Protein AF-A0A8I1UR76-F1 (afdb_monomer_lite)

Foldseek 3Di:
DDDDDDDDDPPDDPPVVVCVVVVVVVVCPPVVDPPCPQPVQDQDPVQLVVLLVQLLVQLQVLLVVCVVPVVSLVPPNLVVLLVSLLSSLLSRCLVSLRDLVSSLVSLLVSQLNSQLNSVVVNVVVVSDDPVCSVVSSVSRSNSSSVSSNVSNVNNVVVVVD

pLDDT: mean 79.02, std 16.67, range [37.94, 95.62]

Secondary structure (DSSP, 8-state):
-------------TTHHHHHHHHHHTT-TTSS------------HHHHHHHHHHHHHHHHHHHHHHHH-HHHHHHHHHHHHHHHHHHHHHHHHHHH---HHHHHHHHHHHHHHHHHHHHHHHHHTTSS-THHHHHHHHHHHHHHHHHHHHHHHHHHHTTT-

Sequence (161 aa):
MAASLAPQRLTGLPVLQRLHPIACDLRNPYRLRRPQLNPVRFINRKTLERATIVGVVLQIAMVIAGHFIPWVAEHVFMFGGMMISATAGYLYAMDSGPGFGIAALGGAIAGGTCALIGIALSVIMRDVPEIVLVFGTVISTVTGAIGGLFGQMAANMRRMG

Structure (mmCIF, N/CA/C/O backbone):
data_AF-A0A8I1UR76-F1
#
_entry.id   AF-A0A8I1UR76-F1
#
loop_
_atom_site.group_PDB
_atom_site.id
_atom_site.type_symbol
_atom_site.label_atom_id
_atom_site.label_alt_id
_atom_site.label_comp_id
_atom_site.label_asym_id
_atom_site.label_entity_id
_atom_site.label_seq_id
_atom_site.pdbx_PDB_ins_code
_atom_site.Cartn_x
_atom_site.Cartn_y
_atom_site.Cartn_z
_atom_site.occupancy
_atom_site.B_iso_or_equiv
_atom_site.auth_seq_id
_atom_site.auth_comp_id
_atom_site.auth_asym_id
_atom_site.auth_atom_id
_atom_site.pdbx_PDB_model_num
ATOM 1 N N . MET A 1 1 ? -62.353 4.563 70.901 1.00 44.47 1 MET A N 1
ATOM 2 C CA . MET A 1 1 ? -61.883 4.194 69.547 1.00 44.47 1 MET A CA 1
ATOM 3 C C . MET A 1 1 ? -62.012 5.431 68.676 1.00 44.47 1 MET A C 1
ATOM 5 O O . MET A 1 1 ? -63.121 5.900 68.475 1.00 44.47 1 MET A O 1
ATOM 9 N N . ALA A 1 2 ? -60.879 6.047 68.340 1.00 37.94 2 ALA A N 1
ATOM 10 C CA . ALA A 1 2 ? -60.790 7.389 67.771 1.00 37.94 2 ALA A CA 1
ATOM 11 C C . ALA A 1 2 ? -61.130 7.426 66.271 1.00 37.94 2 ALA A C 1
ATOM 13 O O . ALA A 1 2 ? -60.698 6.562 65.512 1.00 37.94 2 ALA A O 1
ATOM 14 N N . ALA A 1 3 ? -61.865 8.462 65.869 1.00 45.47 3 ALA A N 1
ATOM 15 C CA . ALA A 1 3 ? -61.992 8.923 64.492 1.00 45.47 3 ALA A CA 1
ATOM 16 C C . ALA A 1 3 ? -60.752 9.750 64.105 1.00 45.47 3 ALA A C 1
ATOM 18 O O . ALA A 1 3 ? -60.309 10.556 64.920 1.00 45.47 3 ALA A O 1
ATOM 19 N N . SER A 1 4 ? -60.217 9.602 62.886 1.00 39.72 4 SER A N 1
ATOM 20 C CA . SER A 1 4 ? -59.316 10.607 62.293 1.00 39.72 4 SER A CA 1
ATOM 21 C C . SER A 1 4 ? -59.081 10.390 60.787 1.00 39.72 4 SER A C 1
ATOM 23 O O . SER A 1 4 ? -58.414 9.444 60.386 1.00 39.72 4 SER A O 1
ATOM 25 N N . LEU A 1 5 ? -59.700 11.269 59.990 1.00 41.41 5 LEU A N 1
ATOM 26 C CA . LEU A 1 5 ? -59.129 12.091 58.905 1.00 41.41 5 LEU A CA 1
ATOM 27 C C . LEU A 1 5 ? -58.259 11.446 57.795 1.00 41.41 5 LEU A C 1
ATOM 29 O O . LEU A 1 5 ? -57.221 10.839 58.026 1.00 41.41 5 LEU A O 1
ATOM 33 N N . ALA A 1 6 ? -58.679 11.718 56.552 1.00 47.66 6 ALA A N 1
ATOM 34 C CA . ALA A 1 6 ? -57.985 11.485 55.279 1.00 47.66 6 ALA A CA 1
ATOM 35 C C . ALA A 1 6 ? -56.571 12.123 55.197 1.00 47.66 6 ALA A C 1
ATOM 37 O O . ALA A 1 6 ? -56.209 12.938 56.045 1.00 47.66 6 ALA A O 1
ATOM 38 N N . PRO A 1 7 ? -55.814 11.886 54.104 1.00 49.75 7 PRO A N 1
ATOM 39 C CA . PRO A 1 7 ? -55.888 12.913 53.064 1.00 49.75 7 PRO A CA 1
ATOM 40 C C . PRO A 1 7 ? -55.886 12.391 51.619 1.00 49.75 7 PRO A C 1
ATOM 42 O O . PRO A 1 7 ? -55.089 11.559 51.198 1.00 49.75 7 PRO A O 1
ATOM 45 N N . GLN A 1 8 ? -56.818 12.964 50.861 1.00 47.47 8 GLN A N 1
ATOM 46 C CA . GLN A 1 8 ? -56.614 13.588 49.556 1.00 47.47 8 GLN A CA 1
ATOM 47 C C . GLN A 1 8 ? -55.429 13.100 48.708 1.00 47.47 8 GLN A C 1
ATOM 49 O O . GLN A 1 8 ? -54.294 13.555 48.809 1.00 47.47 8 GLN A O 1
ATOM 54 N N . ARG A 1 9 ? -55.799 12.243 47.760 1.00 45.88 9 ARG A N 1
ATOM 55 C CA . ARG A 1 9 ? -55.305 12.164 46.384 1.00 45.88 9 ARG A CA 1
ATOM 56 C C . ARG A 1 9 ? -54.696 13.505 45.916 1.00 45.88 9 ARG A C 1
ATOM 58 O O . ARG A 1 9 ? -55.433 14.388 45.485 1.00 45.88 9 ARG A O 1
ATOM 65 N N . LEU A 1 10 ? -53.365 13.643 45.975 1.00 45.91 10 LEU A N 1
ATOM 66 C CA . LEU A 1 10 ? -52.646 14.735 45.311 1.00 45.91 10 LEU A CA 1
ATOM 67 C C . LEU A 1 10 ? -52.762 14.543 43.793 1.00 45.91 10 LEU A C 1
ATOM 69 O O . LEU A 1 10 ? -51.964 13.878 43.136 1.00 45.91 10 LEU A O 1
ATOM 73 N N . 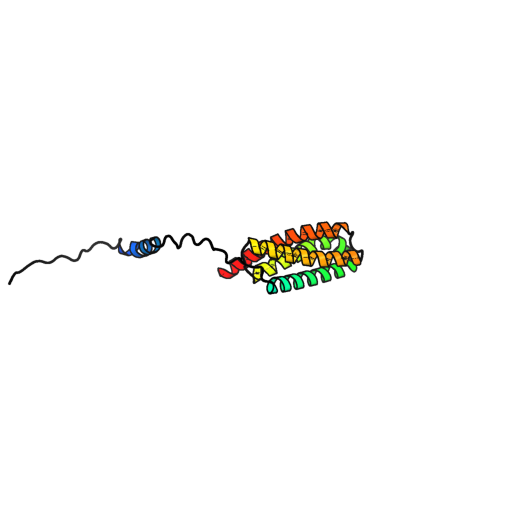THR A 1 11 ? -53.819 15.123 43.244 1.00 52.59 11 THR A N 1
ATOM 74 C CA . THR A 1 11 ? -53.947 15.491 41.842 1.00 52.59 11 THR A CA 1
ATOM 75 C C . THR A 1 11 ? -52.976 16.624 41.552 1.00 52.59 11 THR A C 1
ATOM 77 O O . THR A 1 11 ? -53.226 17.775 41.893 1.00 52.59 11 THR A O 1
ATOM 80 N N . GLY A 1 12 ? -51.861 16.283 40.920 1.00 52.41 12 GLY A N 1
ATOM 81 C CA . GLY A 1 12 ? -50.905 17.253 40.410 1.00 52.41 12 GLY A CA 1
ATOM 82 C C . GLY A 1 12 ? -49.510 16.683 40.507 1.00 52.41 12 GLY A C 1
ATOM 83 O O . GLY A 1 12 ? -48.961 16.688 41.595 1.00 52.41 12 GLY A O 1
ATOM 84 N N . LEU A 1 13 ? -48.999 16.152 39.390 1.00 49.69 13 LEU A N 1
ATOM 85 C CA . LEU A 1 13 ? -47.587 16.146 38.966 1.00 49.69 13 LEU A CA 1
ATOM 86 C C . LEU A 1 13 ? -47.394 15.216 37.738 1.00 49.69 13 LEU A C 1
ATOM 88 O O . LEU A 1 13 ? -46.645 14.244 37.804 1.00 49.69 13 LEU A O 1
ATOM 92 N N . PRO A 1 14 ? -47.989 15.508 36.560 1.00 50.44 14 PRO A N 1
ATOM 93 C CA . PRO A 1 14 ? -47.593 14.824 35.322 1.00 50.44 14 PRO A CA 1
ATOM 94 C C . PRO A 1 14 ? -46.171 15.204 34.848 1.00 50.44 14 PRO A C 1
ATOM 96 O O . PRO A 1 14 ? -45.675 14.647 33.870 1.00 50.44 14 PRO A O 1
ATOM 99 N N . VAL A 1 15 ? -45.495 16.142 35.530 1.00 53.81 15 VAL A N 1
ATOM 100 C CA . VAL A 1 15 ? -44.133 16.595 35.196 1.00 53.81 15 VAL A CA 1
ATOM 101 C C . VAL A 1 15 ? -43.055 15.693 35.813 1.00 53.81 15 VAL A C 1
ATOM 103 O O . VAL A 1 15 ? -42.100 15.343 35.122 1.00 53.81 15 VAL A O 1
ATOM 106 N N . LEU A 1 16 ? -43.212 15.225 37.059 1.00 48.78 16 LEU A N 1
ATOM 107 C CA . LEU A 1 16 ? -42.185 14.390 37.709 1.00 48.78 16 LEU A CA 1
ATOM 108 C C . LEU A 1 16 ? -42.071 12.979 37.114 1.00 48.78 16 LEU A C 1
ATOM 110 O O . LEU A 1 16 ? -41.000 12.378 37.168 1.00 48.78 16 LEU A O 1
ATOM 114 N N . GLN A 1 17 ? -43.120 12.476 36.459 1.00 53.69 17 GLN A N 1
ATOM 115 C CA . GLN A 1 17 ? -43.070 11.179 35.778 1.00 53.69 17 GLN A CA 1
ATOM 116 C C . GLN A 1 17 ? -42.289 11.228 34.449 1.00 53.69 17 GLN A C 1
ATOM 118 O O . GLN A 1 17 ? -41.770 10.204 34.010 1.00 53.69 17 GLN A O 1
ATOM 123 N N . ARG A 1 18 ? -42.130 12.415 33.835 1.00 53.31 18 ARG A N 1
ATOM 124 C CA . ARG A 1 18 ? -41.288 12.614 32.634 1.00 53.31 18 ARG A CA 1
ATOM 125 C C . ARG A 1 18 ? -39.802 12.794 32.939 1.00 53.31 18 ARG A C 1
ATOM 127 O O . ARG A 1 18 ? -38.984 12.595 32.048 1.00 53.31 18 ARG A O 1
ATOM 134 N N . LEU A 1 19 ? -39.444 13.160 34.170 1.00 51.91 19 LEU A N 1
ATOM 135 C CA . LEU A 1 19 ? -38.050 13.377 34.582 1.00 51.91 19 LEU A CA 1
ATOM 136 C C . LEU A 1 19 ? -37.364 12.110 35.109 1.00 51.91 19 LEU A C 1
ATOM 138 O O . LEU A 1 19 ? -36.136 12.046 35.130 1.00 51.91 19 LEU A O 1
ATOM 142 N N . HIS A 1 20 ? -38.129 11.081 35.477 1.00 52.53 20 HIS A N 1
ATOM 143 C CA . HIS A 1 20 ? -37.582 9.818 35.970 1.00 52.53 20 HIS A CA 1
ATOM 144 C C . HIS A 1 20 ? -36.624 9.091 34.998 1.00 52.53 20 HIS A C 1
ATOM 146 O O . HIS A 1 20 ? -35.592 8.610 35.470 1.00 52.53 20 HIS A O 1
ATOM 152 N N . PRO A 1 21 ? -36.867 9.024 33.668 1.00 55.22 21 PRO A N 1
ATOM 153 C CA . PRO A 1 21 ? -35.905 8.397 32.758 1.00 55.22 21 PRO A CA 1
ATOM 154 C C . PRO A 1 21 ? -34.610 9.213 32.604 1.00 55.22 21 PRO A C 1
ATOM 156 O O . PRO A 1 21 ? -33.546 8.626 32.443 1.00 55.22 21 PRO A O 1
ATOM 159 N N . ILE A 1 22 ? -34.672 10.545 32.724 1.00 54.19 22 ILE A N 1
ATOM 160 C CA . ILE A 1 22 ? -33.512 11.440 32.549 1.00 54.19 22 ILE A CA 1
ATOM 161 C C . ILE A 1 22 ? -32.622 11.438 33.803 1.00 54.19 22 ILE A C 1
ATOM 163 O O . ILE A 1 22 ? -31.398 11.378 33.713 1.00 54.19 22 ILE A O 1
ATOM 167 N N . ALA A 1 23 ? -33.221 11.432 34.997 1.00 53.09 23 ALA A N 1
ATOM 168 C CA . ALA A 1 23 ? -32.473 11.370 36.253 1.00 53.09 23 ALA A CA 1
ATOM 169 C C . ALA A 1 23 ? -31.790 10.007 36.476 1.00 53.09 23 ALA A C 1
ATOM 171 O O . ALA A 1 23 ? -30.752 9.929 37.136 1.00 53.09 23 ALA A O 1
ATOM 172 N N . CYS A 1 24 ? -32.354 8.928 35.920 1.00 55.16 24 CYS A N 1
ATOM 173 C CA . CYS A 1 24 ? -31.757 7.596 36.009 1.00 55.16 24 CYS A CA 1
ATOM 174 C C . CYS A 1 24 ? -30.525 7.442 35.099 1.00 55.16 24 CYS A C 1
ATOM 176 O O . CYS A 1 24 ? -29.634 6.655 35.417 1.00 55.16 24 CYS A O 1
ATOM 178 N N . ASP A 1 25 ? -30.446 8.223 34.018 1.00 55.41 25 ASP A N 1
ATOM 179 C CA . ASP A 1 25 ? -29.313 8.231 33.086 1.00 55.41 25 ASP A CA 1
ATOM 180 C C . ASP A 1 25 ? -28.109 9.024 33.636 1.00 55.41 25 ASP A C 1
ATOM 182 O O . ASP A 1 25 ? -26.956 8.611 33.512 1.00 55.41 25 ASP A O 1
ATOM 186 N N . LEU A 1 26 ? -28.363 10.103 34.385 1.00 57.47 26 LEU A N 1
ATOM 187 C CA . LEU A 1 26 ? -27.318 10.953 34.980 1.00 57.47 26 LEU A CA 1
ATOM 188 C C . LEU A 1 26 ? -26.643 10.367 36.235 1.00 57.47 26 LEU A C 1
ATOM 190 O O . LEU A 1 26 ? -25.658 10.920 36.721 1.00 57.47 26 LEU A O 1
ATOM 194 N N . ARG A 1 27 ? -27.126 9.236 36.765 1.00 63.75 27 ARG A N 1
ATOM 195 C CA . ARG A 1 27 ? -26.538 8.580 37.950 1.00 63.75 27 ARG A CA 1
ATOM 196 C C . ARG A 1 27 ? -25.247 7.815 37.636 1.00 63.75 27 ARG A C 1
ATOM 198 O O . ARG A 1 27 ? -24.541 7.416 38.559 1.00 63.75 27 ARG A O 1
ATOM 205 N N . ASN A 1 28 ? -24.919 7.597 36.362 1.00 55.81 28 ASN A N 1
ATOM 206 C CA . ASN A 1 28 ? -23.727 6.849 35.975 1.00 55.81 28 ASN A CA 1
ATOM 207 C C . ASN A 1 28 ? -22.682 7.741 35.276 1.00 55.81 28 ASN A C 1
ATOM 209 O O . ASN A 1 28 ? -22.589 7.726 34.045 1.00 55.81 28 ASN A O 1
ATOM 213 N N . PRO A 1 29 ? -21.830 8.461 36.034 1.00 56.12 29 PRO A N 1
ATOM 214 C CA . PRO A 1 29 ? -20.737 9.249 35.461 1.00 56.12 29 PRO A CA 1
ATOM 215 C C . PRO A 1 29 ? -19.704 8.396 34.696 1.00 56.12 29 PRO A C 1
ATOM 217 O O . PRO A 1 29 ? -18.866 8.942 33.983 1.00 56.12 29 PRO A O 1
ATOM 220 N N . TYR A 1 30 ? -19.779 7.060 34.769 1.00 54.72 30 TYR A N 1
ATOM 221 C CA . TYR A 1 30 ? -18.902 6.147 34.031 1.00 54.72 30 TYR A CA 1
ATOM 222 C C . TYR A 1 30 ? -19.390 5.807 32.611 1.00 54.72 30 TYR A C 1
ATOM 224 O O . TYR A 1 30 ? -18.638 5.196 31.849 1.00 54.72 30 TYR A O 1
ATOM 232 N N . ARG A 1 31 ? -20.612 6.195 32.200 1.00 57.00 31 ARG A N 1
ATOM 233 C CA . ARG A 1 31 ? -21.073 5.998 30.804 1.00 57.00 31 ARG A CA 1
ATOM 234 C C . ARG A 1 31 ? -20.479 7.001 29.816 1.00 57.00 31 ARG A C 1
ATOM 236 O O . ARG A 1 31 ? -20.313 6.655 28.652 1.00 57.00 31 ARG A O 1
ATOM 243 N N . LEU A 1 32 ? -20.127 8.205 30.264 1.00 61.06 32 LEU A N 1
ATOM 244 C CA . LEU A 1 32 ? -19.668 9.289 29.381 1.00 61.06 32 LEU A CA 1
ATOM 245 C C . LEU A 1 32 ? -18.160 9.267 29.098 1.00 61.06 32 LEU A C 1
ATOM 247 O O . LEU A 1 32 ? -17.668 10.030 28.271 1.00 61.06 32 LEU A O 1
ATOM 251 N N . ARG A 1 33 ? -17.407 8.385 29.760 1.00 59.81 33 ARG A N 1
ATOM 252 C CA . ARG A 1 33 ? -15.962 8.273 29.565 1.00 59.81 33 ARG A CA 1
ATOM 253 C C . ARG A 1 33 ? -15.497 6.856 29.858 1.00 59.81 33 ARG A C 1
ATOM 255 O O . ARG A 1 33 ? -14.758 6.619 30.806 1.00 59.81 33 ARG A O 1
ATOM 262 N N . ARG A 1 34 ? -15.874 5.902 29.006 1.00 48.28 34 ARG A N 1
ATOM 263 C CA . ARG A 1 34 ? -14.898 4.857 28.704 1.00 48.28 34 ARG A CA 1
ATOM 264 C C . ARG A 1 34 ? -13.917 5.505 27.732 1.00 48.28 34 ARG A C 1
ATOM 266 O O . ARG A 1 34 ? -14.247 5.582 26.548 1.00 48.28 34 ARG A O 1
ATOM 273 N N . PRO A 1 35 ? -12.721 5.967 28.155 1.00 52.41 35 PRO A N 1
ATOM 274 C CA . PRO A 1 35 ? -11.630 5.812 27.218 1.00 52.41 35 PRO A CA 1
ATOM 275 C C . PRO A 1 35 ? -11.683 4.322 26.888 1.00 52.41 35 PRO A C 1
ATOM 277 O O . PRO A 1 35 ? -11.739 3.484 27.791 1.00 52.41 35 PRO A O 1
ATOM 280 N N . GLN A 1 36 ? -11.840 3.990 25.612 1.00 56.47 36 GLN A N 1
ATOM 281 C CA . GLN A 1 36 ? -11.492 2.661 25.151 1.00 56.47 36 GLN A CA 1
ATOM 282 C C . GLN A 1 36 ? -10.056 2.473 25.649 1.00 56.47 36 GLN A C 1
ATOM 284 O O . GLN A 1 36 ? -9.124 2.989 25.037 1.00 56.47 36 GLN A O 1
ATOM 289 N N . LEU A 1 37 ? -9.880 1.864 26.828 1.00 52.84 37 LEU A N 1
ATOM 290 C CA . LEU A 1 37 ? -8.620 1.277 27.234 1.00 52.84 37 LEU A CA 1
ATOM 291 C C . LEU A 1 37 ? -8.417 0.284 26.114 1.00 52.84 37 LEU A C 1
ATOM 293 O O . LEU A 1 37 ? -9.104 -0.733 26.085 1.00 52.84 37 LEU A O 1
ATOM 297 N N . ASN A 1 38 ? -7.654 0.674 25.097 1.00 50.72 38 ASN A N 1
ATOM 298 C CA . ASN A 1 38 ? -7.402 -0.189 23.971 1.00 50.72 38 ASN A CA 1
ATOM 299 C C . ASN A 1 38 ? -6.757 -1.423 24.607 1.00 50.72 38 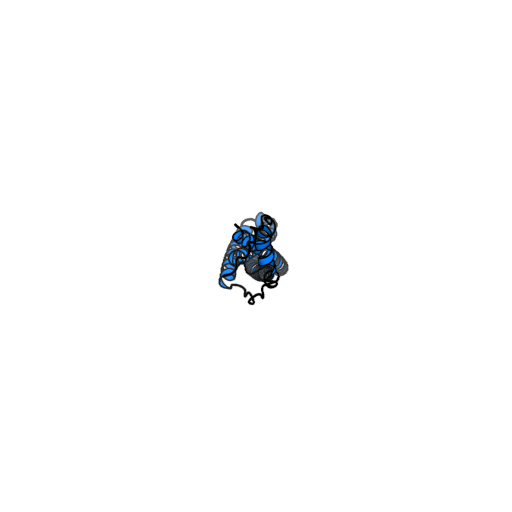ASN A C 1
ATOM 301 O O . ASN A 1 38 ? -5.628 -1.288 25.088 1.00 50.72 38 ASN A O 1
ATOM 305 N N . PRO A 1 39 ? -7.412 -2.607 24.657 1.00 56.34 39 PRO A N 1
ATOM 306 C CA . PRO A 1 39 ? -6.610 -3.816 24.710 1.00 56.34 39 PRO A CA 1
ATOM 307 C C . PRO A 1 39 ? -5.664 -3.638 23.535 1.00 56.34 39 PRO A C 1
ATOM 309 O O . PRO A 1 39 ? -6.162 -3.346 22.447 1.00 56.34 39 PRO A O 1
ATOM 312 N N . VAL A 1 40 ? -4.351 -3.614 23.787 1.00 56.41 40 VAL A N 1
ATOM 313 C CA . VAL A 1 40 ? -3.324 -3.336 22.775 1.00 56.41 40 VAL A CA 1
ATOM 314 C C . VAL A 1 40 ? -3.743 -4.087 21.518 1.00 56.41 40 VAL A C 1
ATOM 316 O O . VAL A 1 40 ? -3.725 -5.316 21.501 1.00 56.41 40 VAL A O 1
ATOM 319 N N . ARG A 1 41 ? -4.323 -3.378 20.538 1.00 65.44 41 ARG A N 1
ATOM 320 C CA . ARG A 1 41 ? -5.006 -4.062 19.443 1.00 65.44 41 ARG A CA 1
ATOM 321 C C . ARG A 1 41 ? -3.902 -4.432 18.483 1.00 65.44 41 ARG A C 1
ATOM 323 O O . ARG A 1 41 ? -3.412 -3.618 17.711 1.00 65.44 41 ARG A O 1
ATOM 330 N N . PHE A 1 42 ? -3.429 -5.656 18.630 1.00 69.19 42 PHE A N 1
ATOM 331 C CA . PHE A 1 42 ? -2.383 -6.179 17.781 1.00 69.19 42 PHE A CA 1
ATOM 332 C C . PHE A 1 42 ? -2.900 -6.290 16.347 1.00 69.19 42 PHE A C 1
ATOM 334 O O . PHE A 1 42 ? -4.074 -6.582 16.106 1.00 69.19 42 PHE A O 1
ATOM 341 N N . ILE A 1 43 ? -2.003 -6.051 15.394 1.00 78.69 43 ILE A N 1
ATOM 342 C CA . ILE A 1 43 ? -2.259 -6.286 13.975 1.00 78.69 43 ILE A CA 1
ATOM 343 C C . ILE A 1 43 ? -2.704 -7.740 13.791 1.00 78.69 43 ILE A C 1
ATOM 345 O O . ILE A 1 43 ? -2.011 -8.673 14.212 1.00 78.69 43 ILE A O 1
ATOM 349 N N . ASN A 1 44 ? -3.854 -7.941 13.143 1.00 86.12 44 ASN A N 1
ATOM 350 C CA . ASN A 1 44 ? -4.325 -9.283 12.829 1.00 86.12 44 ASN A CA 1
ATOM 351 C C . ASN A 1 44 ? -3.503 -9.849 11.667 1.00 86.12 44 ASN A C 1
ATOM 353 O O . ASN A 1 44 ? -3.717 -9.487 10.509 1.00 86.12 44 ASN A O 1
ATOM 357 N N . ARG A 1 45 ? -2.570 -10.752 11.988 1.00 86.62 45 ARG A N 1
ATOM 358 C CA . ARG A 1 45 ? -1.637 -11.337 11.015 1.00 86.62 45 ARG A CA 1
ATOM 359 C C . ARG A 1 45 ? -2.342 -12.022 9.847 1.00 86.62 45 ARG A C 1
ATOM 361 O O . ARG A 1 45 ? -1.918 -11.833 8.718 1.00 86.62 45 ARG A O 1
ATOM 368 N N . LYS A 1 46 ? -3.435 -12.754 10.096 1.00 88.88 46 LYS A N 1
ATOM 369 C CA . LYS A 1 46 ? -4.154 -13.490 9.041 1.00 88.88 46 LYS A CA 1
ATOM 370 C C . LYS A 1 46 ? -4.831 -12.546 8.050 1.00 88.88 46 LYS A C 1
ATOM 372 O O . LYS A 1 46 ? -4.822 -12.797 6.850 1.00 88.88 46 LYS A O 1
ATOM 377 N N . THR A 1 47 ? -5.427 -11.463 8.548 1.00 89.38 47 THR A N 1
ATOM 378 C CA . THR A 1 47 ? -6.047 -10.443 7.691 1.00 89.38 47 THR A CA 1
ATOM 379 C C . THR A 1 47 ? -4.986 -9.679 6.908 1.00 89.38 47 THR A C 1
ATOM 381 O O . THR A 1 47 ? -5.176 -9.420 5.724 1.00 89.38 47 T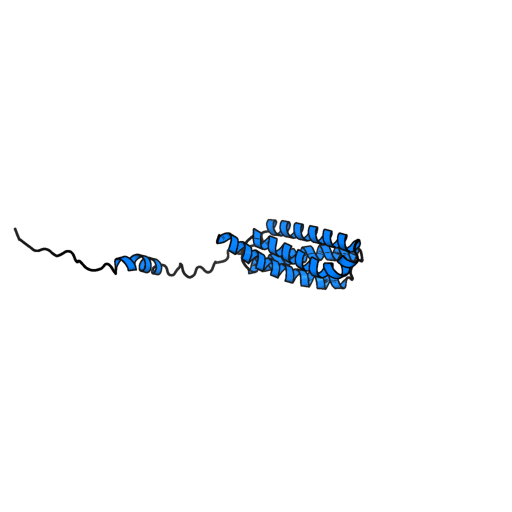HR A O 1
ATOM 384 N N . LEU A 1 48 ? -3.859 -9.360 7.553 1.00 90.50 48 LEU A N 1
ATOM 385 C CA . LEU A 1 48 ? -2.741 -8.685 6.902 1.00 90.50 48 LEU A CA 1
ATOM 386 C C . LEU A 1 48 ? -2.157 -9.540 5.775 1.00 90.50 48 LEU A C 1
ATOM 388 O O . LEU A 1 48 ? -2.018 -9.056 4.663 1.00 90.50 48 LEU A O 1
ATOM 392 N N . GLU A 1 49 ? -1.901 -10.820 6.039 1.00 93.06 49 GLU A N 1
ATOM 393 C CA . GLU A 1 49 ? -1.383 -11.770 5.053 1.00 93.06 49 GLU A CA 1
ATOM 394 C C . GLU A 1 49 ? -2.294 -11.863 3.825 1.00 93.06 49 GLU A C 1
ATOM 396 O O . GLU A 1 49 ? -1.828 -11.715 2.699 1.00 93.06 49 GLU A O 1
ATOM 401 N N . ARG A 1 50 ? -3.610 -12.016 4.025 1.00 92.75 50 ARG A N 1
ATOM 402 C CA . ARG A 1 50 ? -4.578 -12.055 2.918 1.00 92.75 50 ARG A CA 1
ATOM 403 C C . ARG A 1 50 ? -4.579 -10.766 2.102 1.00 92.75 50 ARG A C 1
ATOM 405 O O . ARG A 1 50 ? -4.550 -10.829 0.877 1.00 92.75 50 ARG A O 1
ATOM 412 N N . ALA A 1 51 ? -4.595 -9.613 2.767 1.00 90.12 51 ALA A N 1
ATOM 413 C CA . ALA A 1 51 ? -4.586 -8.318 2.095 1.00 90.12 51 ALA A CA 1
ATOM 414 C C . ALA A 1 51 ? -3.290 -8.095 1.297 1.00 90.12 51 ALA A C 1
ATOM 416 O O . ALA A 1 51 ? -3.344 -7.652 0.150 1.00 90.12 51 ALA A O 1
ATOM 417 N N . THR A 1 52 ? -2.138 -8.467 1.863 1.00 91.88 52 THR A N 1
ATOM 418 C CA . THR A 1 52 ? -0.843 -8.400 1.179 1.00 91.88 52 THR A CA 1
ATOM 419 C C . THR A 1 52 ? -0.793 -9.347 -0.014 1.00 91.88 52 THR A C 1
ATOM 421 O O . THR A 1 52 ? -0.347 -8.926 -1.074 1.00 91.88 52 THR A O 1
ATOM 424 N N . ILE A 1 53 ? -1.284 -10.587 0.105 1.00 93.62 53 ILE A N 1
ATOM 425 C CA . ILE A 1 53 ? -1.334 -11.538 -1.020 1.00 93.62 53 ILE A CA 1
ATOM 426 C C . ILE A 1 53 ? -2.156 -10.957 -2.172 1.00 93.62 53 ILE A C 1
ATOM 428 O O . ILE A 1 53 ? -1.691 -10.957 -3.308 1.00 93.62 53 ILE A O 1
ATOM 432 N N . VAL A 1 54 ? -3.344 -10.413 -1.886 1.00 94.00 54 VAL A N 1
ATOM 433 C CA . VAL A 1 54 ? -4.185 -9.778 -2.913 1.00 94.00 54 VAL A CA 1
ATOM 434 C C . VAL A 1 54 ? -3.446 -8.609 -3.568 1.00 94.00 54 VAL A C 1
ATOM 436 O O . VAL A 1 54 ? -3.383 -8.542 -4.794 1.00 94.00 54 VAL A O 1
ATOM 439 N N . GLY A 1 55 ? -2.831 -7.731 -2.771 1.00 92.44 55 GLY A N 1
ATOM 440 C CA . GLY A 1 55 ? -2.040 -6.609 -3.279 1.00 92.44 55 GLY A CA 1
ATOM 441 C C . GLY A 1 55 ? -0.875 -7.057 -4.162 1.00 92.44 55 GLY A C 1
ATOM 442 O O . GLY A 1 55 ? -0.703 -6.530 -5.254 1.00 92.44 55 GLY A O 1
ATOM 443 N N . VAL A 1 56 ? -0.107 -8.062 -3.733 1.00 93.38 56 VAL A N 1
ATOM 444 C CA . VAL A 1 56 ? 1.033 -8.610 -4.486 1.00 93.38 56 VAL A CA 1
ATOM 445 C C . VAL A 1 56 ? 0.579 -9.200 -5.815 1.00 93.38 56 VAL A C 1
ATOM 447 O O . VAL A 1 56 ? 1.189 -8.914 -6.839 1.00 93.38 56 VAL A O 1
ATOM 450 N N . VAL A 1 57 ? -0.500 -9.985 -5.824 1.00 94.38 57 VAL A N 1
ATOM 451 C CA . VAL A 1 57 ? -1.030 -10.582 -7.058 1.00 94.38 57 VAL A CA 1
ATOM 452 C C . VAL A 1 57 ? -1.461 -9.498 -8.046 1.00 94.38 57 VAL A C 1
ATOM 454 O O . VAL A 1 57 ? -1.092 -9.568 -9.218 1.00 94.38 57 VAL A O 1
ATOM 457 N N . LEU A 1 58 ? -2.181 -8.470 -7.582 1.00 92.19 58 LEU A N 1
ATOM 458 C CA . LEU A 1 58 ? -2.559 -7.332 -8.427 1.00 92.19 58 LEU A CA 1
ATOM 459 C C . LEU A 1 58 ? -1.328 -6.583 -8.947 1.00 92.19 58 LEU A C 1
ATOM 461 O O . LEU A 1 58 ? -1.295 -6.194 -10.114 1.00 92.19 58 LEU A O 1
ATOM 465 N N . GLN A 1 59 ? -0.305 -6.418 -8.109 1.00 92.25 59 GLN A N 1
ATOM 466 C CA . GLN A 1 59 ? 0.905 -5.708 -8.491 1.00 92.25 59 GLN A CA 1
ATOM 467 C C . GLN A 1 59 ? 1.704 -6.471 -9.544 1.00 92.25 59 GLN A C 1
ATOM 469 O O . GLN A 1 59 ? 2.109 -5.883 -10.540 1.00 92.25 59 GLN A O 1
ATOM 474 N N . ILE A 1 60 ? 1.852 -7.787 -9.388 1.00 91.69 60 ILE A N 1
ATOM 475 C CA . ILE A 1 60 ? 2.477 -8.653 -10.394 1.00 91.69 60 ILE A CA 1
ATOM 476 C C . ILE A 1 60 ? 1.698 -8.596 -11.710 1.00 91.69 60 ILE A C 1
ATOM 478 O O . ILE A 1 60 ? 2.302 -8.426 -12.765 1.00 91.69 60 ILE A O 1
ATOM 482 N N . ALA A 1 61 ? 0.366 -8.684 -11.662 1.00 90.62 61 ALA A N 1
ATOM 483 C CA . ALA A 1 61 ? -0.466 -8.601 -12.860 1.00 90.62 61 ALA A CA 1
ATOM 484 C C . ALA A 1 61 ? -0.274 -7.268 -13.602 1.00 90.62 61 ALA A C 1
ATOM 486 O O . ALA A 1 61 ? -0.140 -7.260 -14.825 1.00 90.62 61 ALA A O 1
ATOM 487 N N . MET A 1 62 ? -0.200 -6.152 -12.869 1.00 90.38 62 MET A N 1
ATOM 488 C CA . MET A 1 62 ? 0.085 -4.835 -13.441 1.00 90.38 62 MET A CA 1
ATOM 489 C C . MET A 1 62 ? 1.479 -4.779 -14.076 1.00 90.38 62 MET A C 1
ATOM 491 O O . MET A 1 62 ? 1.614 -4.264 -15.183 1.00 90.38 62 MET A O 1
ATOM 495 N N . VAL A 1 63 ? 2.505 -5.310 -13.405 1.00 88.88 63 VAL A N 1
ATOM 496 C CA . VAL A 1 63 ? 3.887 -5.320 -13.917 1.00 88.88 63 VAL A CA 1
ATOM 497 C C . VAL A 1 63 ? 3.986 -6.126 -15.208 1.00 88.88 63 VAL A C 1
ATOM 499 O O . VAL A 1 63 ? 4.508 -5.623 -16.198 1.00 88.88 63 VAL A O 1
ATOM 502 N N . ILE A 1 64 ? 3.397 -7.323 -15.237 1.00 88.38 64 ILE A N 1
ATOM 503 C CA . ILE A 1 64 ? 3.344 -8.158 -16.444 1.00 88.38 64 ILE A CA 1
ATOM 504 C C . ILE A 1 64 ? 2.616 -7.417 -17.573 1.00 88.38 64 ILE A C 1
ATOM 506 O O . ILE A 1 64 ? 3.096 -7.397 -18.702 1.00 88.38 64 ILE A O 1
ATOM 510 N N . ALA A 1 65 ? 1.482 -6.773 -17.285 1.00 86.31 65 ALA A N 1
ATOM 511 C CA . ALA A 1 65 ? 0.751 -5.999 -18.288 1.00 86.31 65 ALA A CA 1
ATOM 512 C C . ALA A 1 65 ? 1.574 -4.817 -18.835 1.00 86.31 65 ALA A C 1
ATOM 514 O O . ALA A 1 65 ? 1.553 -4.567 -20.039 1.00 86.31 65 ALA A O 1
ATOM 515 N N . GLY A 1 66 ? 2.318 -4.118 -17.974 1.00 82.56 66 GLY A N 1
ATOM 516 C CA . GLY A 1 66 ? 3.203 -3.024 -18.378 1.00 82.56 66 GLY A CA 1
ATOM 517 C C . GLY A 1 66 ? 4.376 -3.473 -19.241 1.00 82.56 66 GLY A C 1
ATOM 518 O O . GLY A 1 66 ? 4.774 -2.736 -20.136 1.00 82.56 66 GLY A O 1
ATOM 519 N N . HIS A 1 67 ? 4.861 -4.700 -19.048 1.00 84.06 67 HIS A N 1
ATOM 520 C CA . HIS A 1 67 ? 5.924 -5.264 -19.877 1.00 84.06 67 HIS A CA 1
ATOM 521 C C . HIS A 1 67 ? 5.491 -5.460 -21.341 1.00 84.06 67 HIS A C 1
ATOM 523 O O . HIS A 1 67 ? 6.253 -5.195 -22.267 1.00 84.06 67 HIS A O 1
ATOM 529 N N . PHE A 1 68 ? 4.245 -5.888 -21.577 1.00 85.12 68 PHE A N 1
ATOM 530 C CA . PHE A 1 68 ? 3.724 -6.073 -22.938 1.00 85.12 68 PHE A CA 1
ATOM 531 C C . PHE A 1 68 ? 3.176 -4.784 -23.566 1.00 85.12 68 PHE A C 1
ATOM 533 O O . PHE A 1 68 ? 3.085 -4.694 -24.791 1.00 85.12 68 PHE A O 1
ATOM 540 N N . ILE A 1 69 ? 2.777 -3.800 -22.751 1.00 85.25 69 ILE A N 1
ATOM 541 C CA . ILE A 1 69 ? 2.094 -2.583 -23.204 1.00 85.25 69 ILE A CA 1
ATOM 542 C C . ILE A 1 69 ? 2.855 -1.344 -22.693 1.00 85.25 69 ILE A C 1
ATOM 544 O O . ILE A 1 69 ? 2.633 -0.922 -21.556 1.00 85.25 69 ILE A O 1
ATOM 548 N N . PRO A 1 70 ? 3.672 -0.681 -23.538 1.00 80.88 70 PRO A N 1
ATOM 549 C CA . PRO A 1 70 ? 4.496 0.467 -23.132 1.00 80.88 70 PRO A CA 1
ATOM 550 C C . PRO A 1 70 ? 3.683 1.618 -22.524 1.00 80.88 70 PRO A C 1
ATOM 552 O O . PRO A 1 70 ? 4.093 2.249 -21.554 1.00 80.88 70 PRO A O 1
ATOM 555 N N . TRP A 1 71 ? 2.472 1.840 -23.042 1.00 81.44 71 TRP A N 1
ATOM 556 C CA . TRP A 1 71 ? 1.553 2.856 -22.529 1.00 81.44 71 TRP A CA 1
ATOM 557 C C . TRP A 1 71 ? 1.201 2.642 -21.044 1.00 81.44 71 TRP A C 1
ATOM 559 O O . TRP A 1 71 ? 1.094 3.602 -20.277 1.00 81.44 71 TRP A O 1
ATOM 569 N N . VAL A 1 72 ? 1.069 1.380 -20.618 1.00 77.56 72 VAL A N 1
ATOM 570 C CA . VAL A 1 72 ? 0.782 1.008 -19.224 1.00 77.56 72 VAL A CA 1
ATOM 571 C C . VAL A 1 72 ? 2.001 1.269 -18.340 1.00 77.56 72 VAL A C 1
ATOM 573 O O . VAL A 1 72 ? 1.844 1.798 -17.239 1.00 77.56 72 VAL A O 1
ATOM 576 N N . ALA A 1 73 ? 3.209 0.968 -18.820 1.00 75.31 73 ALA A N 1
ATOM 577 C CA . ALA A 1 73 ? 4.434 1.236 -18.070 1.00 75.31 73 ALA A CA 1
ATOM 578 C C . ALA A 1 73 ? 4.610 2.735 -17.769 1.00 75.31 73 ALA A C 1
ATOM 580 O O . ALA A 1 73 ? 4.935 3.111 -16.643 1.00 75.31 73 ALA A O 1
ATOM 581 N N . GLU A 1 74 ? 4.321 3.602 -18.741 1.00 75.44 74 GLU A N 1
ATOM 582 C CA . GLU A 1 74 ? 4.520 5.049 -18.596 1.00 75.44 74 GLU A CA 1
ATOM 583 C C . GLU A 1 74 ? 3.445 5.737 -17.739 1.00 75.44 74 GLU A C 1
ATOM 585 O O . GLU A 1 74 ? 3.759 6.637 -16.961 1.00 75.44 74 GLU A O 1
ATOM 590 N N . HIS A 1 75 ? 2.176 5.327 -17.855 1.00 81.06 75 HIS A N 1
ATOM 591 C CA . HIS A 1 75 ? 1.054 6.066 -17.254 1.00 81.06 75 HIS A CA 1
ATOM 592 C C . HIS A 1 75 ? 0.449 5.363 -16.034 1.00 81.06 75 HIS A C 1
ATOM 594 O O . HIS A 1 75 ? -0.088 6.013 -15.134 1.00 81.06 75 HIS A O 1
ATOM 600 N N . VAL A 1 76 ? 0.519 4.032 -15.985 1.00 83.50 76 VAL A N 1
ATOM 601 C CA . VAL A 1 76 ? -0.224 3.224 -15.010 1.00 83.50 76 VAL A CA 1
ATOM 602 C C . VAL A 1 76 ? 0.675 2.705 -13.895 1.00 83.50 76 VAL A C 1
ATOM 604 O O . VAL A 1 76 ? 0.179 2.517 -12.794 1.00 83.50 76 VAL A O 1
ATOM 607 N N . PHE A 1 77 ? 1.985 2.536 -14.084 1.00 82.81 77 PHE A N 1
ATOM 608 C CA . PHE A 1 77 ? 2.845 1.991 -13.021 1.00 82.81 77 PHE A CA 1
ATOM 609 C C . PHE A 1 77 ? 2.810 2.791 -11.721 1.00 82.81 77 PHE A C 1
ATOM 611 O O . PHE A 1 77 ? 2.627 2.212 -10.648 1.00 82.81 77 PHE A O 1
ATOM 618 N N . MET A 1 78 ? 2.925 4.117 -11.802 1.00 84.50 78 MET A N 1
ATOM 619 C CA . MET A 1 78 ? 2.906 4.948 -10.601 1.00 84.50 78 MET A CA 1
ATOM 620 C C . MET A 1 78 ? 1.490 5.046 -10.020 1.00 84.50 78 MET A C 1
ATOM 622 O O . MET A 1 78 ? 1.271 4.739 -8.849 1.00 84.50 78 MET A O 1
ATOM 626 N N . PHE A 1 79 ? 0.511 5.440 -10.838 1.00 88.19 79 PHE A N 1
ATOM 627 C CA . PHE A 1 79 ? -0.863 5.641 -10.374 1.00 88.19 79 PHE A CA 1
ATOM 628 C C . PHE A 1 79 ? -1.555 4.329 -9.979 1.00 88.19 79 PHE A C 1
ATOM 630 O O . PHE A 1 79 ? -2.137 4.227 -8.901 1.00 88.19 79 PHE A O 1
ATOM 637 N N . GLY A 1 80 ? -1.446 3.303 -10.817 1.00 88.31 80 GLY A N 1
ATOM 638 C CA . GLY A 1 80 ? -1.963 1.960 -10.571 1.00 88.31 80 GLY A CA 1
ATOM 639 C C . GLY A 1 80 ? -1.315 1.307 -9.356 1.00 88.31 80 GLY A C 1
ATOM 640 O O . GLY A 1 80 ? -2.036 0.798 -8.501 1.00 88.31 80 GLY A O 1
ATOM 641 N N . GLY A 1 81 ? 0.009 1.409 -9.197 1.00 87.62 81 GLY A N 1
ATOM 642 C CA . GLY A 1 81 ? 0.687 0.891 -8.007 1.00 87.62 81 GLY A CA 1
ATOM 643 C C . GLY A 1 81 ? 0.228 1.562 -6.714 1.00 87.62 81 GLY A C 1
ATOM 644 O O . GLY A 1 81 ? -0.035 0.885 -5.720 1.00 87.62 81 GLY A O 1
ATOM 645 N N . MET A 1 82 ? 0.017 2.880 -6.743 1.00 92.06 82 MET A N 1
ATOM 646 C CA . MET A 1 82 ? -0.582 3.607 -5.622 1.00 92.06 82 MET A CA 1
ATOM 647 C C . MET A 1 82 ? -2.009 3.131 -5.320 1.00 92.06 82 MET A C 1
ATOM 649 O O . MET A 1 82 ? -2.336 2.895 -4.158 1.00 92.06 82 MET A O 1
ATOM 653 N N . MET A 1 83 ? -2.852 2.948 -6.339 1.00 92.88 83 MET A N 1
ATOM 654 C CA . MET A 1 83 ? -4.225 2.459 -6.158 1.00 92.88 83 MET A CA 1
ATOM 655 C C . MET A 1 83 ? -4.265 1.036 -5.596 1.00 92.88 83 MET A C 1
ATOM 657 O O . MET A 1 83 ? -5.047 0.760 -4.684 1.00 92.88 83 MET A O 1
ATOM 661 N N . ILE A 1 84 ? -3.406 0.138 -6.078 1.00 93.56 84 ILE A N 1
ATOM 662 C CA . ILE A 1 84 ? -3.308 -1.239 -5.576 1.00 93.56 84 ILE A CA 1
ATOM 663 C C . ILE A 1 84 ? -2.829 -1.232 -4.122 1.00 93.56 84 ILE A C 1
ATOM 665 O O . ILE A 1 84 ? -3.427 -1.898 -3.276 1.00 93.56 84 ILE A O 1
ATOM 669 N N . SER A 1 85 ? -1.830 -0.409 -3.801 1.00 92.31 85 SER A N 1
ATOM 670 C CA . SER A 1 85 ? -1.327 -0.240 -2.436 1.00 92.31 85 SER A CA 1
ATOM 671 C C . SER A 1 85 ? -2.397 0.311 -1.478 1.00 92.31 85 SER A C 1
ATOM 673 O O . SER A 1 85 ? -2.602 -0.227 -0.386 1.00 92.31 85 SER A O 1
ATOM 675 N N . ALA A 1 86 ? -3.153 1.334 -1.903 1.00 93.44 86 ALA A N 1
ATOM 676 C CA . ALA A 1 86 ? -4.306 1.845 -1.157 1.00 93.44 86 ALA A CA 1
ATOM 677 C C . ALA A 1 86 ? -5.365 0.757 -0.951 1.00 93.44 86 ALA A C 1
ATOM 679 O O . ALA A 1 86 ? -5.897 0.614 0.148 1.00 93.44 86 ALA A O 1
ATOM 680 N N . THR A 1 87 ? -5.652 -0.029 -1.988 1.00 94.31 87 THR A N 1
ATOM 681 C CA . THR A 1 87 ? -6.661 -1.093 -1.950 1.00 94.31 87 THR A CA 1
ATOM 682 C C . THR A 1 87 ? -6.252 -2.206 -0.988 1.00 94.31 87 THR A C 1
ATOM 684 O O . THR A 1 87 ? -7.070 -2.637 -0.177 1.00 94.31 87 THR A O 1
ATOM 687 N N . ALA A 1 88 ? -4.982 -2.620 -0.995 1.00 92.69 88 ALA A N 1
ATOM 688 C CA . ALA A 1 88 ? -4.444 -3.589 -0.041 1.00 92.69 88 ALA A CA 1
ATOM 689 C C . ALA A 1 88 ? -4.579 -3.085 1.407 1.00 92.69 88 ALA A C 1
ATOM 691 O O . ALA A 1 88 ? -5.067 -3.808 2.280 1.00 92.69 88 ALA A O 1
ATOM 692 N N . GLY A 1 89 ? -4.227 -1.820 1.662 1.00 90.06 89 GLY A N 1
ATOM 693 C CA . GLY A 1 89 ? -4.404 -1.214 2.983 1.00 90.06 89 GLY A CA 1
ATOM 694 C C . GLY A 1 89 ? -5.873 -1.087 3.401 1.00 90.06 89 GLY A C 1
ATOM 695 O O . GLY A 1 89 ? -6.220 -1.373 4.550 1.00 90.06 89 GLY A O 1
ATOM 696 N N . TYR A 1 90 ? -6.746 -0.732 2.459 1.00 93.38 90 TYR A N 1
ATOM 697 C CA . TYR A 1 90 ? -8.191 -0.639 2.652 1.00 93.38 90 TYR A CA 1
ATOM 698 C C . TYR A 1 90 ? -8.803 -1.989 3.035 1.00 93.38 90 TYR A C 1
ATOM 700 O O . TYR A 1 90 ? -9.481 -2.074 4.059 1.00 93.38 90 TYR A O 1
ATOM 708 N N . LEU A 1 91 ? -8.501 -3.049 2.278 1.00 91.94 91 LEU A N 1
ATOM 709 C CA . LEU A 1 91 ? -8.949 -4.423 2.539 1.00 91.94 91 LEU A CA 1
ATOM 710 C C . LEU A 1 91 ? -8.551 -4.891 3.940 1.00 91.94 91 LEU A C 1
ATOM 712 O O . LEU A 1 91 ? -9.389 -5.412 4.677 1.00 91.94 91 LEU A O 1
ATOM 716 N N . TYR A 1 92 ? -7.298 -4.651 4.343 1.00 92.38 92 TYR A N 1
ATOM 717 C CA . TYR A 1 92 ? -6.834 -5.012 5.681 1.00 92.38 92 TYR A CA 1
ATOM 718 C C . TYR A 1 92 ? -7.691 -4.364 6.778 1.00 92.38 92 TYR A C 1
ATOM 720 O O . TYR A 1 92 ? -8.194 -5.055 7.671 1.00 92.38 92 TYR A O 1
ATOM 728 N N . ALA A 1 93 ? -7.853 -3.040 6.733 1.00 90.00 93 ALA A N 1
ATOM 729 C CA . ALA A 1 93 ? -8.525 -2.290 7.790 1.00 90.00 93 ALA A CA 1
ATOM 730 C C . ALA A 1 93 ? -10.046 -2.494 7.797 1.00 90.00 93 ALA A C 1
ATOM 732 O O . ALA A 1 93 ? -10.660 -2.505 8.865 1.00 90.00 93 ALA A O 1
ATOM 733 N N . MET A 1 94 ? -10.638 -2.698 6.622 1.00 90.94 94 MET A N 1
ATOM 734 C CA . MET A 1 94 ? -12.059 -2.987 6.451 1.00 90.94 94 MET A CA 1
ATOM 735 C C . MET A 1 94 ? -12.470 -4.303 7.115 1.00 90.94 94 MET A C 1
ATOM 737 O O . MET A 1 94 ? -13.509 -4.348 7.775 1.00 90.94 94 MET A O 1
ATOM 741 N N . ASP A 1 95 ? -11.648 -5.347 6.986 1.00 87.06 95 ASP A N 1
ATOM 742 C CA . ASP A 1 95 ? -11.932 -6.665 7.566 1.00 87.06 95 ASP A CA 1
ATOM 743 C C . ASP A 1 95 ? -11.554 -6.760 9.047 1.00 87.06 95 ASP A C 1
ATOM 745 O O . ASP A 1 95 ? -12.247 -7.405 9.834 1.00 87.06 95 ASP A O 1
ATOM 749 N N . SER A 1 96 ? -10.453 -6.128 9.460 1.00 84.69 96 SER A N 1
ATOM 750 C CA . SER A 1 96 ? -9.978 -6.231 10.846 1.00 84.69 96 SER A CA 1
ATOM 751 C C . SER A 1 96 ? -10.630 -5.217 11.796 1.00 84.69 96 SER A C 1
ATOM 753 O O . SER A 1 96 ? -10.720 -5.468 13.001 1.00 84.69 96 SER A O 1
ATOM 755 N N . GLY A 1 97 ? -11.088 -4.069 11.287 1.00 82.25 97 GLY A N 1
ATOM 756 C CA . GLY A 1 97 ? -11.665 -2.965 12.058 1.00 82.25 97 GLY A CA 1
ATOM 757 C C . GLY A 1 97 ? -10.939 -2.593 13.371 1.00 82.25 97 GLY A C 1
ATOM 758 O O . GLY A 1 97 ? -11.638 -2.427 14.387 1.00 82.25 97 GLY A O 1
ATOM 759 N N . PRO A 1 98 ? -9.590 -2.486 13.412 1.00 77.69 98 PRO A N 1
ATOM 760 C CA . PRO A 1 98 ? -8.805 -2.422 14.647 1.00 77.69 98 PRO A CA 1
ATOM 761 C C . PRO A 1 98 ? -8.725 -1.013 15.266 1.00 77.69 98 PRO A C 1
ATOM 763 O O . PRO A 1 98 ? -8.203 -0.854 16.369 1.00 77.69 98 PRO A O 1
ATOM 766 N N . GLY A 1 99 ? -9.255 0.010 14.590 1.00 83.44 99 GLY A N 1
ATOM 767 C CA . GLY A 1 99 ? -9.134 1.421 14.978 1.00 83.44 99 GLY A CA 1
ATOM 768 C C . GLY A 1 99 ? -8.123 2.175 14.111 1.00 83.44 99 GLY A C 1
ATOM 769 O O . GLY A 1 99 ? -7.236 1.566 13.522 1.00 83.44 99 GLY A O 1
ATOM 770 N N . PHE A 1 100 ? -8.251 3.505 14.031 1.00 86.12 100 PHE A N 1
ATOM 771 C CA . PHE A 1 100 ? -7.544 4.332 13.039 1.00 86.12 100 PHE A CA 1
ATOM 772 C C . PHE A 1 100 ? -6.013 4.192 13.066 1.00 86.12 100 PHE A C 1
ATOM 774 O O . PHE A 1 100 ? -5.405 4.053 12.011 1.00 86.12 100 PHE A O 1
ATOM 781 N N . GLY A 1 101 ? -5.386 4.158 14.249 1.00 85.88 101 GLY A N 1
ATOM 782 C CA . GLY A 1 101 ? -3.924 4.043 14.354 1.00 85.88 101 GLY A CA 1
ATOM 783 C C . GLY A 1 101 ? -3.376 2.711 13.825 1.00 85.88 101 GLY A C 1
ATOM 784 O O . GLY A 1 101 ? -2.458 2.688 13.011 1.00 85.88 101 GLY A O 1
ATOM 785 N N . ILE A 1 102 ? -3.971 1.589 14.240 1.00 88.62 102 ILE A N 1
ATOM 786 C CA . ILE A 1 102 ? -3.534 0.247 13.811 1.00 88.62 102 ILE A CA 1
ATOM 787 C C . ILE A 1 102 ? -3.952 -0.040 12.368 1.00 88.62 102 ILE A C 1
ATOM 789 O O . ILE A 1 102 ? -3.256 -0.764 11.661 1.00 88.62 102 ILE A O 1
ATOM 793 N N . ALA A 1 103 ? -5.064 0.541 11.919 1.00 89.12 103 ALA A N 1
ATOM 794 C CA . ALA A 1 103 ? -5.490 0.487 10.531 1.00 89.12 103 ALA A CA 1
ATOM 795 C C . ALA A 1 103 ? -4.482 1.181 9.605 1.00 89.12 103 ALA A C 1
ATOM 797 O O . ALA A 1 103 ? -4.080 0.587 8.609 1.00 89.12 103 ALA A O 1
ATOM 798 N N . ALA A 1 104 ? -4.011 2.380 9.969 1.00 92.12 104 ALA A N 1
ATOM 799 C CA . ALA A 1 104 ? -2.962 3.074 9.225 1.00 92.12 104 ALA A CA 1
ATOM 800 C C . ALA A 1 104 ? -1.645 2.284 9.227 1.00 92.12 104 ALA A C 1
ATOM 802 O O . ALA A 1 104 ? -1.042 2.105 8.175 1.00 92.12 104 ALA A O 1
ATOM 803 N N . LEU A 1 105 ? -1.224 1.757 10.384 1.00 92.56 105 LEU A N 1
ATOM 804 C CA . LEU A 1 105 ? 0.012 0.977 10.498 1.00 92.56 105 LEU A CA 1
ATOM 805 C C . LEU A 1 105 ? -0.042 -0.311 9.661 1.00 92.56 105 LEU A C 1
ATOM 807 O O . LEU A 1 105 ? 0.876 -0.595 8.897 1.00 92.56 105 LEU A O 1
ATOM 811 N N . GLY A 1 106 ? -1.121 -1.087 9.779 1.00 90.25 106 GLY A N 1
ATOM 812 C CA . GLY A 1 106 ? -1.281 -2.311 8.998 1.00 90.25 106 GLY A CA 1
ATOM 813 C C . GLY A 1 106 ? -1.462 -2.032 7.506 1.00 90.25 106 GLY A C 1
ATOM 814 O O . GLY A 1 106 ? -0.918 -2.770 6.693 1.00 90.25 106 GLY A O 1
ATOM 815 N N . GLY A 1 107 ? -2.124 -0.929 7.143 1.00 91.69 107 GLY A N 1
ATOM 816 C CA . GLY A 1 107 ? -2.210 -0.472 5.758 1.00 91.69 107 GLY A CA 1
ATOM 817 C C . GLY A 1 107 ? -0.858 -0.053 5.180 1.00 91.69 107 GLY A C 1
ATOM 818 O O . GLY A 1 107 ? -0.543 -0.419 4.051 1.00 91.69 107 GLY A O 1
ATOM 819 N N . ALA A 1 108 ? -0.021 0.630 5.966 1.00 94.25 108 ALA A N 1
ATOM 820 C CA . ALA A 1 108 ? 1.336 0.997 5.565 1.00 94.25 108 ALA A CA 1
ATOM 821 C C . ALA A 1 108 ? 2.209 -0.238 5.315 1.00 94.25 108 ALA A C 1
ATOM 823 O O . ALA A 1 108 ? 2.929 -0.299 4.320 1.00 94.25 108 ALA A O 1
ATOM 824 N N . ILE A 1 109 ? 2.117 -1.239 6.198 1.00 94.12 109 ILE A N 1
ATOM 825 C CA . ILE A 1 109 ? 2.852 -2.500 6.059 1.00 94.12 109 ILE A CA 1
ATOM 826 C C . ILE A 1 109 ? 2.343 -3.278 4.843 1.00 94.12 109 ILE A C 1
ATOM 828 O O . ILE A 1 109 ? 3.152 -3.703 4.023 1.00 94.12 109 ILE A O 1
ATOM 832 N N . ALA A 1 110 ? 1.027 -3.444 4.689 1.00 92.56 110 ALA A N 1
ATOM 833 C CA . ALA A 1 110 ? 0.443 -4.156 3.552 1.00 92.56 110 ALA A CA 1
ATOM 834 C C . ALA A 1 110 ? 0.830 -3.503 2.220 1.00 92.56 110 ALA A C 1
ATOM 836 O O . ALA A 1 110 ? 1.377 -4.169 1.345 1.00 92.56 110 ALA A O 1
ATOM 837 N N . GLY A 1 111 ? 0.607 -2.192 2.109 1.00 91.38 111 GLY A N 1
ATOM 838 C CA . GLY A 1 111 ? 0.891 -1.420 0.906 1.00 91.38 111 GLY A CA 1
ATOM 839 C C . GLY A 1 111 ? 2.382 -1.343 0.575 1.00 91.38 111 GLY A C 1
ATOM 840 O O . GLY A 1 111 ? 2.795 -1.544 -0.565 1.00 91.38 111 GLY A O 1
ATOM 841 N N . GLY A 1 112 ? 3.221 -1.128 1.588 1.00 91.56 112 GLY A N 1
ATOM 842 C CA . GLY A 1 112 ? 4.670 -1.121 1.420 1.00 91.56 112 GLY A CA 1
ATOM 843 C C . GLY A 1 112 ? 5.226 -2.463 0.975 1.00 91.56 112 GLY A C 1
ATOM 844 O O . GLY A 1 112 ? 6.015 -2.521 0.038 1.00 91.56 112 GLY A O 1
ATOM 845 N N . THR A 1 113 ? 4.800 -3.550 1.623 1.00 93.56 113 THR A N 1
ATOM 846 C CA . THR A 1 113 ? 5.282 -4.899 1.291 1.00 93.56 113 THR A CA 1
ATOM 847 C C . THR A 1 113 ? 4.850 -5.329 -0.105 1.00 93.56 113 THR A C 1
ATOM 849 O O . THR A 1 113 ? 5.679 -5.856 -0.847 1.00 93.56 113 THR A O 1
ATOM 852 N N . CYS A 1 114 ? 3.603 -5.064 -0.514 1.00 93.44 114 CYS A N 1
ATOM 853 C CA . CYS A 1 114 ? 3.165 -5.429 -1.859 1.00 93.44 114 CYS A CA 1
ATOM 854 C C . CYS A 1 114 ? 3.839 -4.587 -2.948 1.00 93.44 114 CYS A C 1
ATOM 856 O O . CYS A 1 114 ? 4.257 -5.137 -3.968 1.00 93.44 114 CYS A O 1
ATOM 858 N N . ALA A 1 115 ? 4.001 -3.278 -2.726 1.00 91.19 115 ALA A N 1
ATOM 859 C CA . ALA A 1 115 ? 4.677 -2.400 -3.674 1.00 91.19 115 ALA A CA 1
ATOM 860 C C . ALA A 1 115 ? 6.163 -2.738 -3.804 1.00 91.19 115 ALA A C 1
ATOM 862 O O . ALA A 1 115 ? 6.663 -2.801 -4.922 1.00 91.19 115 ALA A O 1
ATOM 863 N N . LEU A 1 116 ? 6.850 -3.027 -2.695 1.00 92.19 116 LEU A N 1
ATOM 864 C CA . LEU A 1 116 ? 8.257 -3.425 -2.719 1.00 92.19 116 LEU A CA 1
ATOM 865 C C . LEU A 1 116 ? 8.464 -4.675 -3.578 1.00 92.19 116 LEU A C 1
ATOM 867 O O . LEU A 1 116 ? 9.350 -4.684 -4.425 1.00 92.19 116 LEU A O 1
ATOM 871 N N . ILE A 1 117 ? 7.625 -5.702 -3.406 1.00 91.88 117 ILE A N 1
ATOM 872 C CA . ILE A 1 117 ? 7.709 -6.938 -4.198 1.00 91.88 117 ILE A CA 1
ATOM 873 C C . ILE A 1 117 ? 7.431 -6.653 -5.679 1.00 91.88 117 ILE A C 1
ATOM 875 O O . ILE A 1 117 ? 8.188 -7.094 -6.541 1.00 91.88 117 ILE A O 1
ATOM 879 N N . GLY A 1 118 ? 6.377 -5.892 -5.983 1.00 87.62 118 GLY A N 1
ATOM 880 C CA . GLY A 1 118 ? 6.025 -5.552 -7.360 1.00 87.62 118 GLY A CA 1
ATOM 881 C C . GLY A 1 118 ? 7.097 -4.726 -8.072 1.00 87.62 118 GLY A C 1
ATOM 882 O O . GLY A 1 118 ? 7.515 -5.081 -9.169 1.00 87.62 118 GLY A O 1
ATOM 883 N N . ILE A 1 119 ? 7.589 -3.657 -7.439 1.00 87.38 119 ILE A N 1
ATOM 884 C CA . ILE A 1 119 ? 8.604 -2.780 -8.038 1.00 87.38 119 ILE A CA 1
ATOM 885 C C . ILE A 1 119 ? 9.950 -3.507 -8.150 1.00 87.38 119 ILE A C 1
ATOM 887 O O . ILE A 1 119 ? 10.640 -3.344 -9.152 1.00 87.38 119 ILE A O 1
ATOM 891 N N . ALA A 1 120 ? 10.314 -4.354 -7.179 1.00 89.19 120 ALA A N 1
ATOM 892 C CA . ALA A 1 120 ? 11.508 -5.193 -7.285 1.00 89.19 120 ALA A CA 1
ATOM 893 C C . ALA A 1 120 ? 11.456 -6.108 -8.516 1.00 89.19 120 ALA A C 1
ATOM 895 O O . ALA A 1 120 ? 12.451 -6.221 -9.230 1.00 89.19 120 ALA A O 1
ATOM 896 N N . LEU A 1 121 ? 10.297 -6.704 -8.812 1.00 87.88 121 LEU A N 1
ATOM 897 C CA . LEU A 1 121 ? 10.115 -7.499 -10.028 1.00 87.88 121 LEU A CA 1
ATOM 898 C C . LEU A 1 121 ? 10.280 -6.653 -11.298 1.00 87.88 121 LEU A C 1
ATOM 900 O O . LEU A 1 121 ? 10.983 -7.086 -12.208 1.00 87.88 121 LEU A O 1
ATOM 904 N N . SER A 1 122 ? 9.729 -5.436 -11.340 1.00 85.56 122 SER A N 1
ATOM 905 C CA . SER A 1 122 ? 9.925 -4.515 -12.474 1.00 85.56 122 SER A CA 1
ATOM 906 C C . SER A 1 122 ? 11.387 -4.113 -12.681 1.00 85.56 122 SER A C 1
ATOM 908 O O . SER A 1 122 ? 11.841 -4.003 -13.817 1.00 85.56 122 SER A O 1
ATOM 910 N N . VAL A 1 123 ? 12.145 -3.909 -11.597 1.00 86.00 123 VAL A N 1
ATOM 911 C CA . VAL A 1 123 ? 13.583 -3.594 -11.670 1.00 86.00 123 VAL A CA 1
ATOM 912 C C . VAL A 1 123 ? 14.371 -4.786 -12.213 1.00 86.00 123 VAL A C 1
ATOM 914 O O . VAL A 1 123 ? 15.230 -4.611 -13.075 1.00 86.00 123 VAL A O 1
ATOM 917 N N . ILE A 1 124 ? 14.052 -6.008 -11.771 1.00 87.69 124 ILE A N 1
ATOM 918 C CA . ILE A 1 124 ? 14.679 -7.239 -12.284 1.00 87.69 124 ILE A CA 1
ATOM 919 C C . ILE A 1 124 ? 14.380 -7.422 -13.779 1.00 87.69 124 ILE A C 1
ATOM 921 O O . ILE A 1 124 ? 15.273 -7.793 -14.540 1.00 87.69 124 ILE A O 1
ATOM 925 N N . MET A 1 125 ? 13.153 -7.114 -14.210 1.00 83.75 125 MET A N 1
ATOM 926 C CA . MET A 1 125 ? 12.748 -7.125 -15.623 1.00 83.75 125 MET A CA 1
ATOM 927 C C . MET A 1 125 ? 13.333 -5.960 -16.438 1.00 83.75 125 MET A C 1
ATOM 929 O O . MET A 1 125 ? 13.231 -5.969 -17.661 1.00 83.75 125 MET A O 1
ATOM 933 N N . ARG A 1 126 ? 14.014 -5.004 -15.788 1.00 82.19 126 ARG A N 1
ATOM 934 C CA . ARG A 1 126 ? 14.548 -3.761 -16.375 1.00 82.19 126 ARG A CA 1
ATOM 935 C C . ARG A 1 126 ? 13.488 -2.853 -17.005 1.00 82.19 126 ARG A C 1
ATOM 937 O O . ARG A 1 126 ? 13.826 -2.012 -17.833 1.00 82.19 126 ARG A O 1
ATOM 944 N N . ASP A 1 127 ? 12.238 -2.966 -16.566 1.00 77.19 127 ASP A N 1
ATOM 945 C CA . ASP A 1 127 ? 11.151 -2.097 -17.028 1.00 77.19 127 ASP A CA 1
ATOM 946 C C . ASP A 1 127 ? 11.230 -0.695 -16.396 1.00 77.19 127 ASP A C 1
ATOM 948 O O . ASP A 1 127 ? 10.697 0.270 -16.940 1.00 77.19 127 ASP A O 1
ATOM 952 N N . VAL A 1 128 ? 11.870 -0.564 -15.225 1.00 77.88 128 VAL A N 1
ATOM 953 C CA . VAL A 1 128 ? 11.867 0.671 -14.425 1.00 77.88 128 VAL A CA 1
ATOM 954 C C . VAL A 1 128 ? 13.235 0.907 -13.760 1.00 77.88 128 VAL A C 1
ATOM 956 O O . VAL A 1 128 ? 13.845 -0.050 -13.277 1.00 77.88 128 VAL A O 1
ATOM 959 N N . PRO A 1 129 ? 13.730 2.161 -13.683 1.00 83.69 129 PRO A N 1
ATOM 960 C CA . PRO A 1 129 ? 14.984 2.476 -12.999 1.00 83.69 129 PRO A CA 1
ATOM 961 C C . PRO A 1 129 ? 14.935 2.205 -11.487 1.00 83.69 129 PRO A C 1
ATOM 963 O O . PRO A 1 129 ? 13.924 2.439 -10.825 1.00 83.69 129 PRO A O 1
ATOM 966 N N . GLU A 1 130 ? 16.075 1.794 -10.919 1.00 83.44 130 GLU A N 1
ATOM 967 C CA . GLU A 1 130 ? 16.223 1.392 -9.506 1.00 83.44 130 GLU A CA 1
ATOM 968 C C . GLU A 1 130 ? 15.769 2.464 -8.505 1.00 83.44 130 GLU A C 1
ATOM 970 O O . GLU A 1 130 ? 15.266 2.150 -7.428 1.00 83.44 130 GLU A O 1
ATOM 975 N N . ILE A 1 131 ? 15.876 3.743 -8.875 1.00 81.06 131 ILE A N 1
ATOM 976 C CA . ILE A 1 131 ? 15.438 4.871 -8.044 1.00 81.06 131 ILE A CA 1
ATOM 977 C C . ILE A 1 131 ? 13.939 4.786 -7.696 1.00 81.06 131 ILE A C 1
ATOM 979 O O . ILE A 1 131 ? 13.524 5.169 -6.599 1.00 81.06 131 ILE A O 1
ATOM 983 N N . VAL A 1 132 ? 13.121 4.224 -8.592 1.00 85.38 132 VAL A N 1
ATOM 984 C CA . VAL A 1 132 ? 11.671 4.076 -8.402 1.00 85.38 132 VAL A CA 1
ATOM 985 C C . VAL A 1 132 ? 11.356 3.015 -7.354 1.00 85.38 132 VAL A C 1
ATOM 987 O O . VAL A 1 132 ? 10.311 3.093 -6.717 1.00 85.38 132 VAL A O 1
ATOM 990 N N . LEU A 1 133 ? 12.263 2.073 -7.091 1.00 86.69 133 LEU A N 1
ATOM 991 C CA . LEU A 1 133 ? 12.091 1.095 -6.019 1.00 86.69 133 LEU A CA 1
ATOM 992 C C . LEU A 1 133 ? 12.000 1.775 -4.660 1.00 86.69 133 LEU A C 1
ATOM 994 O O . LEU A 1 133 ? 11.087 1.488 -3.887 1.00 86.69 133 LEU A O 1
ATOM 998 N N . VAL A 1 134 ? 12.893 2.723 -4.387 1.00 88.50 134 VAL A N 1
ATOM 999 C CA . VAL A 1 134 ? 12.904 3.440 -3.110 1.00 88.50 134 VAL A CA 1
ATOM 1000 C C . VAL A 1 134 ? 11.722 4.402 -3.036 1.00 88.50 134 VAL A C 1
ATOM 1002 O O . VAL A 1 134 ? 10.889 4.287 -2.136 1.00 88.50 134 VAL A O 1
ATOM 1005 N N . PHE A 1 135 ? 11.599 5.317 -4.001 1.00 89.06 135 PHE A N 1
ATOM 1006 C CA . PHE A 1 135 ? 10.543 6.332 -3.968 1.00 89.06 135 PHE A CA 1
ATOM 1007 C C . PHE A 1 135 ? 9.145 5.727 -4.098 1.00 89.06 135 PHE A C 1
ATOM 1009 O O . PHE A 1 135 ? 8.248 6.093 -3.343 1.00 89.06 135 PHE A O 1
ATOM 1016 N N . GLY A 1 136 ? 8.960 4.767 -5.002 1.00 88.25 136 GLY A N 1
ATOM 1017 C CA . GLY A 1 136 ? 7.688 4.085 -5.213 1.00 88.25 136 GLY A CA 1
ATOM 1018 C C . GLY A 1 136 ? 7.252 3.285 -3.990 1.00 88.25 136 GLY A C 1
ATOM 1019 O O . GLY A 1 136 ? 6.075 3.334 -3.635 1.00 88.25 136 GLY A O 1
ATOM 1020 N N . THR A 1 137 ? 8.180 2.631 -3.282 1.00 91.25 137 THR A N 1
ATOM 1021 C CA . THR A 1 137 ? 7.859 1.941 -2.021 1.00 91.25 137 THR A CA 1
ATOM 1022 C C . THR A 1 137 ? 7.474 2.937 -0.933 1.00 91.25 137 THR A C 1
ATOM 1024 O O . THR A 1 137 ? 6.459 2.742 -0.270 1.00 91.25 137 THR A O 1
ATOM 1027 N N . VAL A 1 138 ? 8.223 4.033 -0.769 1.00 93.62 138 VAL A N 1
ATOM 1028 C CA . VAL A 1 138 ? 7.907 5.067 0.232 1.00 93.62 138 VAL A CA 1
ATOM 1029 C C . VAL A 1 138 ? 6.536 5.684 -0.042 1.00 93.62 138 VAL A C 1
ATOM 1031 O O . VAL A 1 138 ? 5.686 5.705 0.847 1.00 93.62 138 VAL A O 1
ATOM 1034 N N . ILE A 1 139 ? 6.260 6.101 -1.277 1.00 92.56 139 ILE A N 1
ATOM 1035 C CA . ILE A 1 139 ? 4.945 6.637 -1.652 1.00 92.56 139 ILE A CA 1
ATOM 1036 C C . ILE A 1 139 ? 3.861 5.587 -1.392 1.00 92.56 139 ILE A C 1
ATOM 1038 O O . ILE A 1 139 ? 2.863 5.880 -0.741 1.00 92.56 139 ILE A O 1
ATOM 1042 N N . SER A 1 140 ? 4.087 4.338 -1.798 1.00 92.31 140 SER A N 1
ATOM 1043 C CA . SER A 1 140 ? 3.117 3.259 -1.617 1.00 92.31 140 SER A CA 1
ATOM 1044 C C . SER A 1 140 ? 2.860 2.919 -0.152 1.00 92.31 140 SER A C 1
ATOM 1046 O O . SER A 1 140 ? 1.719 2.609 0.179 1.00 92.31 140 SER A O 1
ATOM 1048 N N . THR A 1 141 ? 3.855 3.011 0.738 1.00 93.62 141 THR A N 1
ATOM 1049 C CA . THR A 1 141 ? 3.640 2.850 2.188 1.00 93.62 141 THR A CA 1
ATOM 1050 C C . THR A 1 141 ? 2.702 3.922 2.732 1.00 93.62 141 THR A C 1
ATOM 1052 O O . THR A 1 141 ? 1.757 3.605 3.453 1.00 93.62 141 THR A O 1
ATOM 1055 N N . VAL A 1 142 ? 2.904 5.183 2.345 1.00 95.12 142 VAL A N 1
ATOM 1056 C CA . VAL A 1 142 ? 2.037 6.296 2.753 1.00 95.12 142 VAL A CA 1
ATOM 1057 C C . VAL A 1 142 ? 0.637 6.119 2.168 1.00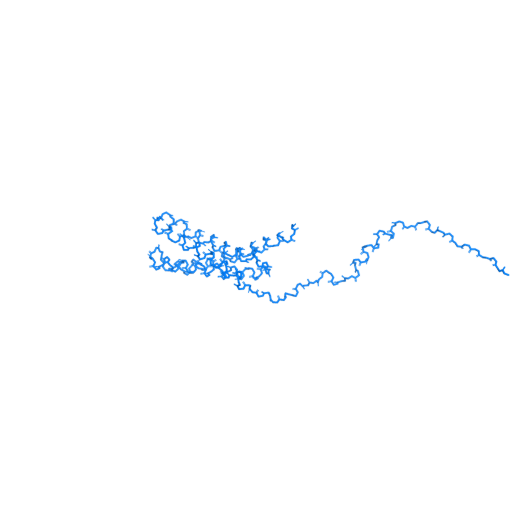 95.12 142 VAL A C 1
ATOM 1059 O O . VAL A 1 142 ? -0.356 6.206 2.889 1.00 95.12 142 VAL A O 1
ATOM 1062 N N . THR A 1 143 ? 0.539 5.788 0.884 1.00 95.00 143 THR A N 1
ATOM 1063 C CA . THR A 1 143 ? -0.738 5.543 0.208 1.00 95.00 143 THR A CA 1
ATOM 1064 C C . THR A 1 143 ? -1.489 4.350 0.806 1.00 95.00 143 THR A C 1
ATOM 1066 O O . THR A 1 143 ? -2.701 4.421 1.007 1.00 95.00 143 THR A O 1
ATOM 1069 N N . GLY A 1 144 ? -0.783 3.281 1.174 1.00 92.56 144 GLY A N 1
ATOM 1070 C CA . GLY A 1 144 ? -1.343 2.135 1.888 1.00 92.56 144 GLY A CA 1
ATOM 1071 C C . GLY A 1 144 ? -1.850 2.509 3.281 1.00 92.56 144 GLY A C 1
ATOM 1072 O O . GLY A 1 144 ? -2.919 2.054 3.692 1.00 92.56 144 GLY A O 1
ATOM 1073 N N . ALA A 1 145 ? -1.149 3.399 3.991 1.00 94.75 145 ALA A N 1
ATOM 1074 C CA . ALA A 1 145 ? -1.610 3.936 5.271 1.00 94.75 145 ALA A CA 1
ATOM 1075 C C . ALA A 1 145 ? -2.929 4.710 5.117 1.00 94.75 145 ALA A C 1
ATOM 1077 O O . ALA A 1 145 ? -3.864 4.505 5.895 1.00 94.75 145 ALA A O 1
ATOM 1078 N N . ILE A 1 146 ? -3.028 5.550 4.080 1.00 95.62 146 ILE A N 1
ATOM 1079 C CA . ILE A 1 146 ? -4.251 6.288 3.732 1.00 95.62 146 ILE A CA 1
ATOM 1080 C C . ILE A 1 146 ? -5.386 5.309 3.409 1.00 95.62 146 ILE A C 1
ATOM 1082 O O . ILE A 1 146 ? -6.480 5.436 3.958 1.00 95.62 146 ILE A O 1
ATOM 1086 N N . GLY A 1 147 ? -5.116 4.284 2.596 1.00 92.00 147 GLY A N 1
ATOM 1087 C CA . GLY A 1 147 ? -6.066 3.206 2.315 1.00 92.00 147 GLY A CA 1
ATOM 1088 C C . GLY A 1 147 ? -6.577 2.532 3.590 1.00 92.00 147 GLY A C 1
ATOM 1089 O O . GLY A 1 147 ? -7.783 2.357 3.759 1.00 92.00 147 GLY A O 1
ATOM 1090 N N . GLY A 1 148 ? -5.683 2.253 4.541 1.00 92.50 148 GLY A N 1
ATOM 1091 C CA . GLY A 1 148 ? -6.032 1.719 5.859 1.00 92.50 148 GLY A CA 1
ATOM 1092 C C . GLY A 1 148 ? -6.964 2.630 6.664 1.00 92.50 148 GLY A C 1
ATOM 1093 O O . GLY A 1 148 ? -7.931 2.154 7.261 1.00 92.50 148 GLY A O 1
ATOM 1094 N N . LEU A 1 149 ? -6.746 3.947 6.647 1.00 93.75 149 LEU A N 1
ATOM 1095 C CA . LEU A 1 1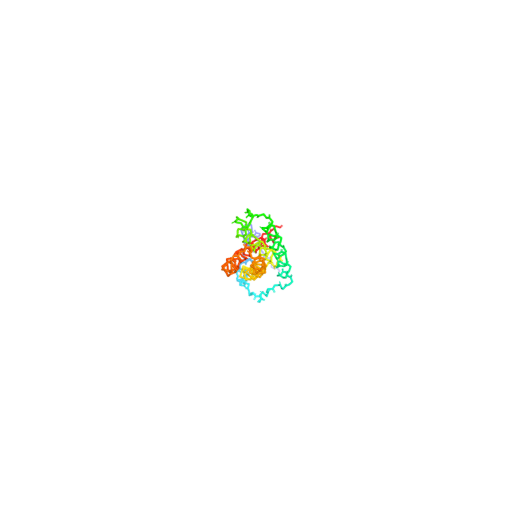49 ? -7.646 4.906 7.303 1.00 93.75 149 LEU A CA 1
ATOM 1096 C C . LEU A 1 149 ? -9.061 4.857 6.707 1.00 93.75 149 LEU A C 1
ATOM 1098 O O . LEU A 1 149 ? -10.042 4.775 7.452 1.00 93.75 149 LEU A O 1
ATOM 1102 N N . PHE A 1 150 ? -9.174 4.843 5.376 1.00 93.38 150 PHE A N 1
ATOM 1103 C CA . PHE A 1 150 ? -10.465 4.713 4.693 1.00 93.38 150 PHE A CA 1
ATOM 1104 C C . PHE A 1 150 ? -11.125 3.352 4.947 1.00 93.38 150 PHE A C 1
ATOM 1106 O O . PHE A 1 150 ? -12.338 3.286 5.158 1.00 93.38 150 PHE A O 1
ATOM 1113 N N . GLY A 1 151 ? -10.344 2.272 5.008 1.00 91.31 151 GLY A N 1
ATOM 1114 C CA . GLY A 1 151 ? -10.847 0.936 5.335 1.00 91.31 151 GLY A CA 1
ATOM 1115 C C . GLY A 1 151 ? -11.440 0.881 6.740 1.00 91.31 151 GLY A C 1
ATOM 1116 O O . GLY A 1 151 ? -12.512 0.314 6.945 1.00 91.31 151 GLY A O 1
ATOM 1117 N N . GLN A 1 152 ? -10.822 1.565 7.705 1.00 90.88 152 GLN A N 1
ATOM 1118 C CA . GLN A 1 152 ? -11.367 1.678 9.057 1.00 90.88 152 GLN A CA 1
ATOM 1119 C C . GLN A 1 152 ? -12.681 2.465 9.096 1.00 90.88 152 GLN A C 1
ATOM 1121 O O . GLN A 1 152 ? -13.590 2.107 9.849 1.00 90.88 152 GLN A O 1
ATOM 1126 N N . MET A 1 153 ? -12.798 3.528 8.298 1.00 91.50 153 MET A N 1
ATOM 1127 C CA . MET A 1 153 ? -14.049 4.277 8.175 1.00 91.50 153 MET A CA 1
ATOM 1128 C C . MET A 1 153 ? -15.161 3.388 7.602 1.00 91.50 153 MET A C 1
ATOM 1130 O O . MET A 1 153 ? -16.266 3.366 8.145 1.00 91.50 153 MET A O 1
ATOM 1134 N N . ALA A 1 154 ? -14.855 2.579 6.585 1.00 90.25 154 ALA A N 1
ATOM 1135 C CA . ALA A 1 154 ? -15.781 1.592 6.033 1.00 90.25 154 ALA A CA 1
ATOM 1136 C C . ALA A 1 154 ? -16.181 0.515 7.057 1.00 90.25 154 ALA A C 1
ATOM 1138 O O . ALA A 1 154 ? -17.365 0.200 7.192 1.00 90.25 154 ALA A O 1
ATOM 1139 N N . ALA A 1 155 ? -15.225 0.004 7.839 1.00 89.38 155 ALA A N 1
ATOM 1140 C CA . ALA A 1 155 ? -15.503 -0.927 8.932 1.00 89.38 155 ALA A CA 1
ATOM 1141 C C . ALA A 1 155 ? -16.430 -0.314 9.993 1.00 89.38 155 ALA A C 1
ATOM 1143 O O . ALA A 1 155 ? -17.272 -1.013 10.552 1.00 89.38 155 ALA A O 1
ATOM 1144 N N . ASN A 1 156 ? -16.299 0.987 10.271 1.00 86.88 156 ASN A N 1
ATOM 1145 C CA . ASN A 1 156 ? -17.178 1.685 11.205 1.00 86.88 156 ASN A CA 1
ATOM 1146 C C . ASN A 1 156 ? -18.601 1.840 10.650 1.00 86.88 156 ASN A C 1
ATOM 1148 O O . ASN A 1 156 ? -19.558 1.577 11.370 1.00 86.88 156 ASN A O 1
ATOM 1152 N N . MET A 1 157 ? -18.747 2.200 9.369 1.00 87.31 157 MET A N 1
ATOM 1153 C CA . MET A 1 157 ? -20.061 2.302 8.715 1.00 87.31 157 MET A CA 1
ATOM 1154 C C . MET A 1 157 ? -20.827 0.976 8.748 1.00 87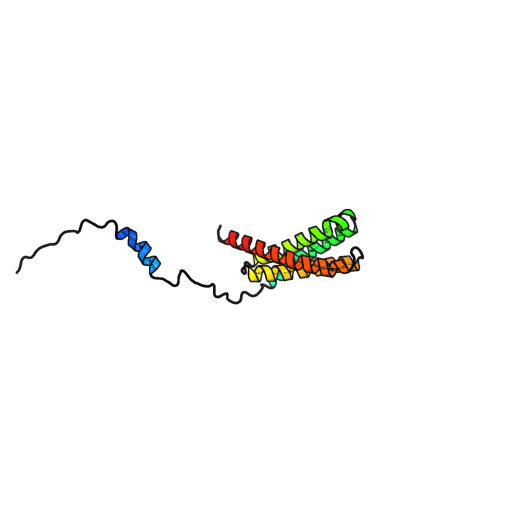.31 157 MET A C 1
ATOM 1156 O O . MET A 1 157 ? -22.003 0.962 9.094 1.00 87.31 157 MET A O 1
ATOM 1160 N N . ARG A 1 158 ? -20.143 -0.149 8.502 1.00 84.06 158 ARG A N 1
ATOM 1161 C CA . ARG A 1 158 ? -20.725 -1.503 8.586 1.00 84.06 158 ARG A CA 1
ATOM 1162 C C . ARG A 1 158 ? -21.227 -1.904 9.973 1.00 84.06 158 ARG A C 1
ATOM 1164 O O . ARG A 1 158 ? -21.972 -2.863 10.078 1.00 84.06 158 ARG A O 1
ATOM 1171 N N . ARG A 1 159 ? -20.776 -1.235 11.036 1.00 78.00 159 ARG A N 1
ATOM 1172 C CA . ARG A 1 159 ? -21.236 -1.499 12.409 1.00 78.00 159 ARG A CA 1
ATOM 1173 C C . ARG A 1 159 ? -22.458 -0.664 12.796 1.00 78.00 159 ARG A C 1
ATOM 1175 O O . ARG A 1 159 ? -23.024 -0.916 13.852 1.00 78.00 159 ARG A O 1
ATOM 1182 N N . MET A 1 160 ? -22.796 0.359 12.008 1.00 75.75 160 MET A N 1
ATOM 1183 C CA . MET A 1 160 ? -23.892 1.293 12.291 1.00 75.75 160 MET A CA 1
ATOM 1184 C C . MET A 1 160 ? -25.171 0.997 11.498 1.00 75.75 160 MET A C 1
ATOM 1186 O O . MET A 1 160 ? -26.227 1.478 11.900 1.00 75.75 160 MET A O 1
ATOM 1190 N N . GLY A 1 161 ? -25.070 0.264 10.385 1.00 61.56 161 GLY A N 1
ATOM 1191 C CA . GLY A 1 161 ? -26.212 -0.243 9.614 1.00 61.56 161 GLY A CA 1
ATOM 1192 C C . GLY A 1 161 ? -26.519 -1.683 9.977 1.00 61.56 161 GLY A C 1
ATOM 1193 O O . GLY A 1 161 ? -27.719 -2.021 9.994 1.00 61.56 161 GLY A O 1
#

Radius of gyration: 28.87 Å; chains: 1; bounding box: 78×31×93 Å